Protein AF-A0A7W0JZN6-F1 (afdb_monomer)

Sequence (57 aa):
MHSIGNNLSDARVGVVGRGRLGTALSGALREAGVAVEGPAGRGEAPTGCDALVLCVP

Structure (mmCIF, N/CA/C/O backbone):
data_AF-A0A7W0JZN6-F1
#
_entry.id   AF-A0A7W0JZN6-F1
#
loop_
_atom_site.group_PDB
_atom_site.id
_atom_site.type_symbol
_atom_site.label_atom_id
_atom_site.label_alt_id
_atom_site.label_comp_id
_atom_site.label_asym_id
_atom_site.label_entity_id
_atom_site.label_seq_id
_atom_site.pdbx_PDB_ins_code
_atom_site.Cartn_x
_atom_site.Cartn_y
_atom_site.Cartn_z
_atom_site.occupancy
_atom_site.B_iso_or_equiv
_atom_site.auth_seq_id
_atom_site.auth_comp_id
_atom_site.auth_asym_id
_atom_site.auth_atom_id
_atom_site.pdbx_PDB_model_num
ATOM 1 N N . MET A 1 1 ? -6.889 -14.937 16.393 1.00 46.78 1 MET A N 1
ATOM 2 C CA . MET A 1 1 ? -7.711 -14.935 15.167 1.00 46.78 1 MET A CA 1
ATOM 3 C C . MET A 1 1 ? -8.638 -13.737 15.302 1.00 46.78 1 MET A C 1
ATOM 5 O O . MET A 1 1 ? -9.624 -13.836 16.020 1.00 46.78 1 MET A O 1
ATOM 9 N N . HIS A 1 2 ? -8.232 -12.565 14.798 1.00 53.03 2 HIS A N 1
ATOM 10 C CA . HIS A 1 2 ? -9.092 -11.381 14.857 1.00 53.03 2 HIS A CA 1
ATOM 11 C C . HIS A 1 2 ? -10.308 -11.664 13.976 1.00 53.03 2 HIS A C 1
ATOM 13 O O . HIS A 1 2 ? -10.164 -11.984 12.798 1.00 53.03 2 HIS A O 1
ATOM 19 N N . SER A 1 3 ? -11.497 -11.649 14.578 1.00 57.66 3 SER A N 1
ATOM 20 C CA . SER A 1 3 ? -12.747 -11.760 13.838 1.00 57.66 3 SER A CA 1
ATOM 21 C C . SER A 1 3 ? -12.841 -10.516 12.965 1.00 57.66 3 SER A C 1
ATOM 23 O O . SER A 1 3 ? -12.969 -9.415 13.498 1.00 57.66 3 SER A O 1
ATOM 25 N N . ILE A 1 4 ? -12.720 -10.667 11.646 1.00 59.38 4 ILE A N 1
ATOM 26 C CA . ILE A 1 4 ? -12.893 -9.566 10.690 1.00 59.38 4 ILE A CA 1
ATOM 27 C C . ILE A 1 4 ? -14.401 -9.295 10.602 1.00 59.38 4 ILE A C 1
ATOM 29 O O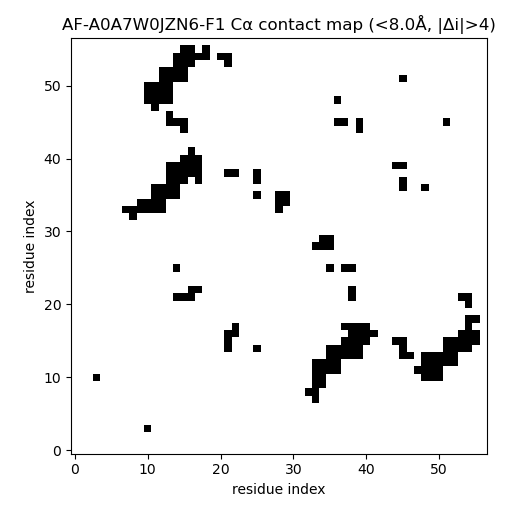 . ILE A 1 4 ? -15.081 -9.659 9.646 1.00 59.38 4 ILE A O 1
ATOM 33 N N . GLY A 1 5 ? -14.967 -8.787 11.695 1.00 51.03 5 GLY A N 1
ATOM 34 C CA . GLY A 1 5 ? -16.387 -8.516 11.836 1.00 51.03 5 GLY A CA 1
ATOM 35 C C . GLY A 1 5 ? -16.733 -7.262 11.053 1.00 51.03 5 GLY A C 1
ATOM 36 O O . GLY A 1 5 ? -16.549 -6.166 11.560 1.00 51.03 5 GLY A O 1
ATOM 37 N N . ASN A 1 6 ? -17.218 -7.424 9.821 1.00 62.72 6 ASN A N 1
ATOM 38 C CA . ASN A 1 6 ? -17.845 -6.404 8.965 1.00 62.72 6 ASN A CA 1
ATOM 39 C C . ASN A 1 6 ? -17.089 -5.076 8.706 1.00 62.72 6 ASN A C 1
ATOM 41 O O . ASN A 1 6 ? -17.599 -4.262 7.936 1.00 62.72 6 ASN A O 1
ATOM 45 N N . ASN A 1 7 ? -15.908 -4.831 9.282 1.00 65.31 7 ASN A N 1
ATOM 46 C CA . ASN A 1 7 ? -15.155 -3.588 9.124 1.00 65.31 7 ASN A CA 1
ATOM 47 C C . ASN A 1 7 ? -13.635 -3.849 9.108 1.00 65.31 7 ASN A C 1
ATOM 49 O O . ASN A 1 7 ? -13.122 -4.654 9.882 1.00 65.31 7 ASN A O 1
ATOM 53 N N . LEU A 1 8 ? -12.924 -3.162 8.209 1.00 68.62 8 LEU A N 1
ATOM 54 C CA . LEU A 1 8 ? -11.462 -3.195 8.055 1.00 68.62 8 LEU A CA 1
ATOM 55 C C . LEU A 1 8 ? -10.742 -2.231 9.011 1.00 68.62 8 LEU A C 1
ATOM 57 O O . LEU A 1 8 ? -9.521 -2.138 8.955 1.00 68.62 8 LEU A O 1
ATOM 61 N N . SER A 1 9 ? -11.474 -1.504 9.858 1.00 70.44 9 SER A N 1
ATOM 62 C CA . SER A 1 9 ? -10.928 -0.459 10.732 1.00 70.44 9 SER A CA 1
ATOM 63 C C . SER A 1 9 ? -9.780 -0.928 11.634 1.00 70.44 9 SER A C 1
ATOM 65 O O . SER A 1 9 ? -8.876 -0.142 11.883 1.00 70.44 9 SER A O 1
ATOM 67 N N . ASP A 1 10 ? -9.775 -2.196 12.058 1.00 80.25 10 ASP A N 1
ATOM 68 C CA . ASP A 1 10 ? -8.685 -2.796 12.850 1.00 80.25 10 ASP A CA 1
ATOM 69 C C . ASP A 1 10 ? -7.788 -3.749 12.038 1.00 80.25 10 ASP A C 1
ATOM 71 O O . ASP A 1 10 ? -6.867 -4.361 12.580 1.00 80.25 10 ASP A O 1
ATOM 75 N N . ALA A 1 11 ? -8.052 -3.915 10.740 1.00 85.00 11 ALA A N 1
ATOM 76 C CA . ALA A 1 11 ? -7.326 -4.859 9.903 1.00 85.00 11 ALA A CA 1
ATOM 77 C C . ALA A 1 11 ? -5.975 -4.289 9.455 1.00 85.00 11 ALA A C 1
ATOM 79 O O . ALA A 1 11 ? -5.854 -3.126 9.053 1.00 85.00 11 ALA A O 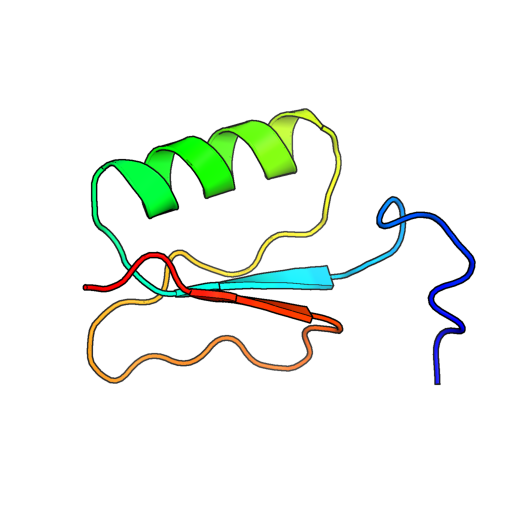1
ATOM 80 N N . ARG A 1 12 ? -4.959 -5.152 9.438 1.00 93.31 12 ARG A N 1
ATOM 81 C CA . ARG A 1 12 ? -3.651 -4.857 8.856 1.00 93.31 12 ARG A CA 1
ATOM 82 C C . ARG A 1 12 ? -3.624 -5.342 7.409 1.00 93.31 12 ARG A C 1
ATOM 84 O O . ARG A 1 12 ? -3.720 -6.538 7.141 1.00 93.31 12 ARG A O 1
ATOM 91 N N . VAL A 1 13 ? -3.515 -4.413 6.466 1.00 95.44 13 VAL A N 1
ATOM 92 C CA . VAL A 1 13 ? -3.625 -4.677 5.027 1.00 95.44 13 VAL A CA 1
ATOM 93 C C . VAL A 1 13 ? -2.253 -4.616 4.366 1.00 95.44 13 VAL A C 1
ATOM 95 O O . VAL A 1 13 ? -1.560 -3.603 4.428 1.00 95.44 13 VAL A O 1
ATOM 98 N N . GLY A 1 14 ? -1.869 -5.683 3.677 1.00 97.12 14 GLY A N 1
ATOM 99 C CA . GLY A 1 14 ? -0.700 -5.679 2.807 1.00 97.12 14 GLY A CA 1
ATOM 100 C C . GLY A 1 14 ? -1.079 -5.270 1.387 1.00 97.12 14 GLY A C 1
ATOM 101 O O . GLY A 1 14 ? -2.026 -5.805 0.818 1.00 97.12 14 GLY A O 1
ATOM 102 N N . VAL A 1 15 ? -0.336 -4.355 0.773 1.00 97.56 15 VAL A N 1
ATOM 103 C CA . VAL A 1 15 ? -0.520 -3.976 -0.636 1.00 97.56 15 VAL A CA 1
ATOM 104 C C . VAL A 1 15 ? 0.653 -4.505 -1.452 1.00 97.56 15 VAL A C 1
ATOM 106 O O . VAL A 1 15 ? 1.811 -4.295 -1.096 1.00 97.56 15 VAL A O 1
ATOM 109 N N . VAL A 1 16 ? 0.367 -5.175 -2.569 1.00 97.38 16 VAL A N 1
ATOM 110 C CA . VAL A 1 16 ? 1.377 -5.697 -3.504 1.00 97.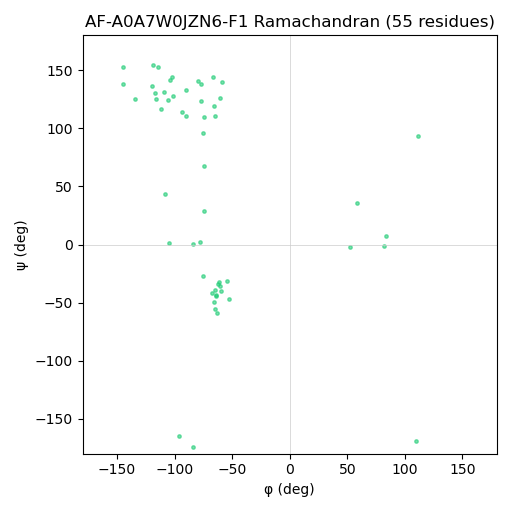38 16 VAL A CA 1
ATOM 111 C C . VAL A 1 16 ? 1.215 -5.006 -4.850 1.00 97.38 16 VAL A C 1
ATOM 113 O O . VAL A 1 16 ? 0.118 -4.961 -5.388 1.00 97.38 16 VAL A O 1
ATOM 116 N N . GLY A 1 17 ? 2.303 -4.489 -5.415 1.00 97.00 17 GLY A N 1
ATOM 117 C CA . GLY A 1 17 ? 2.318 -3.776 -6.692 1.00 97.00 17 GLY A CA 1
ATOM 118 C C . GLY A 1 17 ? 2.630 -2.290 -6.528 1.00 97.00 17 GLY A C 1
ATOM 119 O O . GLY A 1 17 ? 1.737 -1.466 -6.367 1.00 97.00 17 GLY A O 1
ATOM 120 N N . ARG A 1 18 ? 3.911 -1.919 -6.653 1.00 95.38 18 ARG A N 1
ATOM 121 C CA . ARG A 1 18 ? 4.418 -0.528 -6.567 1.00 95.38 18 ARG A CA 1
ATOM 122 C C . ARG A 1 18 ? 4.130 0.356 -7.797 1.00 95.38 18 ARG A C 1
ATOM 124 O O . ARG A 1 18 ? 4.913 1.236 -8.144 1.00 95.38 18 ARG A O 1
ATOM 131 N N . GLY A 1 19 ? 3.038 0.072 -8.503 1.00 95.94 19 GLY A N 1
ATOM 132 C CA . GLY A 1 19 ? 2.561 0.872 -9.629 1.00 95.94 19 GLY A CA 1
ATOM 133 C C . GLY A 1 19 ? 1.707 2.058 -9.176 1.00 95.94 19 GLY A C 1
ATOM 134 O O . GLY A 1 19 ? 1.519 2.296 -7.986 1.00 95.94 19 GLY A O 1
ATOM 135 N N . ARG A 1 20 ? 1.125 2.780 -10.142 1.00 97.44 20 ARG A N 1
ATOM 136 C CA . ARG A 1 20 ? 0.255 3.943 -9.876 1.00 97.44 20 ARG A CA 1
ATOM 137 C C . ARG A 1 20 ? -0.882 3.621 -8.900 1.00 97.44 20 ARG A C 1
ATOM 139 O O . ARG A 1 20 ? -1.082 4.363 -7.947 1.00 97.44 20 ARG A O 1
ATOM 146 N N . LEU A 1 21 ? -1.579 2.501 -9.123 1.00 97.31 21 LEU A N 1
ATOM 147 C CA . LEU A 1 21 ? -2.685 2.057 -8.274 1.00 97.31 21 LEU A CA 1
ATOM 148 C C . LEU A 1 21 ? -2.189 1.760 -6.857 1.00 97.31 21 LEU A C 1
ATOM 150 O O . LEU A 1 21 ? -2.652 2.392 -5.916 1.00 97.31 21 LEU A O 1
ATOM 154 N N . GLY A 1 22 ? -1.236 0.837 -6.693 1.00 97.19 22 GLY A N 1
ATOM 155 C CA . GLY A 1 22 ? -0.834 0.400 -5.356 1.00 97.19 22 GLY A CA 1
ATOM 156 C C . GLY A 1 22 ? -0.238 1.526 -4.516 1.00 97.19 22 GLY A C 1
ATOM 157 O O . GLY A 1 22 ? -0.507 1.581 -3.318 1.00 97.19 22 GLY A O 1
ATOM 158 N N . THR A 1 23 ? 0.480 2.475 -5.126 1.00 97.88 23 THR A N 1
A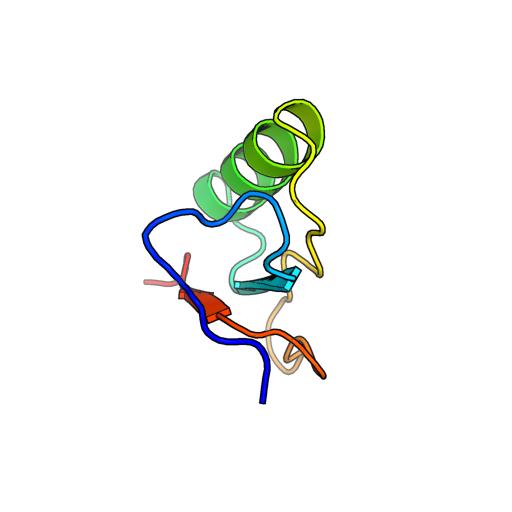TOM 159 C CA . THR A 1 23 ? 0.962 3.677 -4.427 1.00 97.88 23 THR A CA 1
ATOM 160 C C . THR A 1 23 ? -0.192 4.572 -3.974 1.00 97.88 23 THR A C 1
ATOM 162 O O . THR A 1 23 ? -0.247 4.930 -2.798 1.00 97.88 23 THR A O 1
ATOM 165 N N . ALA A 1 24 ? -1.136 4.895 -4.867 1.00 98.25 24 ALA A N 1
ATOM 166 C CA . ALA A 1 24 ? -2.280 5.745 -4.532 1.00 98.25 24 ALA A CA 1
ATOM 167 C C . ALA A 1 24 ? -3.196 5.098 -3.480 1.00 98.25 24 ALA A C 1
ATOM 169 O O . ALA A 1 24 ? -3.574 5.742 -2.504 1.00 98.25 24 ALA A O 1
ATOM 170 N N . LEU A 1 25 ? -3.494 3.807 -3.635 1.00 97.44 25 LEU A N 1
ATOM 171 C CA . LEU A 1 25 ? -4.326 3.054 -2.702 1.00 97.44 25 LEU A CA 1
ATOM 172 C C . LEU A 1 25 ? -3.676 2.946 -1.322 1.00 97.44 25 LEU A C 1
ATOM 174 O O . LEU A 1 25 ? -4.344 3.156 -0.314 1.00 97.44 25 LEU A O 1
ATOM 178 N N . SER A 1 26 ? -2.371 2.665 -1.268 1.00 97.38 26 SER A N 1
ATOM 179 C CA . SER A 1 26 ? -1.637 2.624 0.000 1.00 97.38 26 SER A CA 1
ATOM 180 C C . SER A 1 26 ? -1.666 3.974 0.721 1.00 97.38 26 SER A C 1
ATOM 182 O O . SER A 1 26 ? -1.711 3.999 1.947 1.00 97.38 26 SER A O 1
ATOM 184 N N . GLY A 1 27 ? -1.634 5.090 -0.018 1.00 97.56 27 GLY A N 1
ATOM 185 C CA . GLY A 1 27 ? -1.809 6.432 0.542 1.00 97.56 27 GLY A CA 1
ATOM 186 C C . GLY A 1 27 ? -3.206 6.626 1.130 1.00 97.56 27 GLY A C 1
ATOM 187 O O . GLY A 1 27 ? -3.335 6.882 2.323 1.00 97.56 27 GLY A O 1
ATOM 188 N N . ALA A 1 28 ? -4.244 6.395 0.323 1.00 96.75 28 ALA A N 1
ATOM 189 C CA . ALA A 1 28 ? -5.636 6.588 0.732 1.00 96.75 28 ALA A CA 1
ATOM 190 C C . ALA A 1 28 ? -6.041 5.717 1.937 1.00 96.75 28 ALA A C 1
ATOM 192 O O . ALA A 1 28 ? -6.730 6.183 2.840 1.00 96.75 28 ALA A O 1
ATOM 193 N N . LEU A 1 29 ? -5.591 4.459 1.992 1.00 94.00 29 LEU A N 1
ATOM 194 C CA . LEU A 1 29 ? -5.866 3.569 3.125 1.00 94.00 29 LEU A CA 1
ATOM 195 C C . LEU A 1 29 ? -5.207 4.062 4.421 1.00 94.00 29 LEU A C 1
ATOM 197 O O . LEU A 1 29 ? -5.827 4.004 5.481 1.00 94.00 29 LEU A O 1
ATOM 201 N N . ARG A 1 30 ? -3.979 4.589 4.343 1.00 95.06 30 ARG A N 1
ATOM 202 C CA . ARG A 1 30 ? -3.301 5.183 5.507 1.00 95.06 30 ARG A CA 1
ATOM 203 C C . ARG A 1 30 ? -3.991 6.456 5.976 1.00 95.06 30 ARG A C 1
ATOM 205 O O . ARG A 1 30 ? -4.157 6.637 7.176 1.00 95.06 30 ARG A O 1
ATOM 212 N N . GLU A 1 31 ? -4.416 7.310 5.048 1.00 96.19 31 GLU A N 1
ATOM 213 C CA . GLU A 1 31 ? -5.205 8.510 5.361 1.00 96.19 31 GLU A CA 1
ATOM 214 C C . GLU A 1 31 ? -6.542 8.155 6.029 1.00 96.19 31 GLU A C 1
ATOM 216 O O . GLU A 1 31 ? -6.999 8.877 6.912 1.00 96.19 31 GLU A O 1
ATOM 221 N N . ALA A 1 32 ? -7.129 7.007 5.679 1.00 92.00 32 ALA A N 1
ATOM 222 C CA . ALA A 1 32 ? -8.321 6.460 6.324 1.00 92.00 32 ALA A CA 1
ATOM 223 C C . ALA A 1 32 ? -8.051 5.767 7.680 1.00 92.00 32 ALA A C 1
ATOM 225 O O . ALA A 1 32 ? -8.982 5.239 8.285 1.00 92.00 32 ALA A O 1
ATOM 226 N N . GLY A 1 33 ? -6.803 5.751 8.164 1.00 91.62 33 GLY A N 1
ATOM 227 C CA . GLY A 1 33 ? -6.421 5.155 9.449 1.00 91.62 33 GLY A CA 1
ATOM 228 C C . GLY A 1 33 ? -6.179 3.642 9.421 1.00 91.62 33 GLY A C 1
ATOM 229 O O . GLY A 1 33 ? -5.967 3.047 10.474 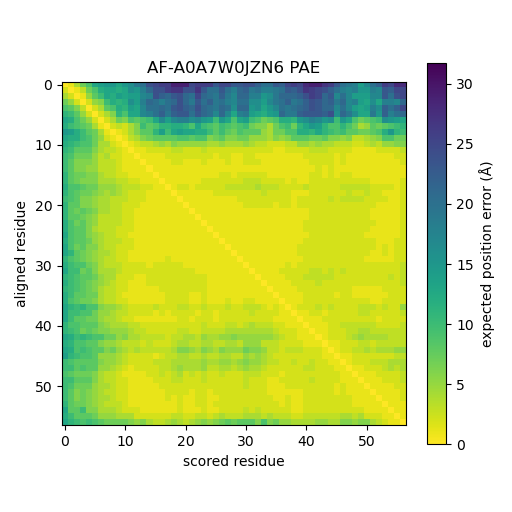1.00 91.62 33 GLY A O 1
ATOM 230 N N . VAL A 1 34 ? -6.173 3.009 8.244 1.00 93.00 34 VAL A N 1
ATOM 231 C CA . VAL A 1 34 ? -5.901 1.571 8.108 1.00 93.00 34 VAL A CA 1
ATOM 232 C C . VAL A 1 34 ? -4.400 1.306 8.248 1.00 93.00 34 VAL A C 1
ATOM 234 O O . VAL A 1 34 ? -3.563 2.016 7.680 1.00 93.00 34 VAL A O 1
ATOM 237 N N . ALA A 1 35 ? -4.035 0.243 8.965 1.00 94.19 35 ALA A N 1
ATOM 238 C CA . ALA A 1 35 ? -2.646 -0.185 9.078 1.00 94.19 35 ALA A CA 1
ATOM 239 C C . ALA A 1 35 ? -2.186 -0.852 7.769 1.00 94.19 35 ALA A C 1
ATOM 241 O O . ALA A 1 35 ? -2.618 -1.957 7.453 1.00 94.19 35 ALA A O 1
ATOM 242 N N . VAL A 1 36 ? -1.299 -0.197 7.007 1.00 95.88 36 VAL A N 1
ATOM 243 C CA . VAL A 1 36 ? -0.878 -0.670 5.672 1.00 95.88 36 VAL A CA 1
ATOM 244 C C . VAL A 1 36 ? 0.607 -1.021 5.592 1.00 95.88 36 VAL A C 1
ATOM 246 O O . VAL A 1 36 ? 1.469 -0.158 5.799 1.00 95.88 36 VAL A O 1
ATOM 249 N N . GLU A 1 37 ? 0.906 -2.245 5.155 1.00 96.94 37 GLU A N 1
ATOM 250 C CA . GLU A 1 37 ? 2.246 -2.711 4.777 1.00 96.94 37 GLU A CA 1
ATOM 251 C C . GLU A 1 37 ? 2.399 -2.729 3.243 1.00 96.94 37 GLU A C 1
ATOM 253 O O . GLU A 1 37 ? 1.569 -3.291 2.536 1.00 96.94 37 GLU A O 1
ATOM 258 N N . GLY A 1 38 ? 3.450 -2.106 2.700 1.00 93.19 38 GLY A N 1
ATOM 259 C CA . GLY A 1 38 ? 3.664 -1.980 1.246 1.00 93.19 38 GLY A CA 1
ATOM 260 C C . GLY A 1 38 ? 3.481 -0.553 0.686 1.00 93.19 38 GLY A C 1
ATOM 261 O O . GLY A 1 38 ? 3.415 0.405 1.461 1.00 93.19 38 GLY A O 1
ATOM 262 N N . PRO A 1 39 ? 3.436 -0.365 -0.650 1.00 96.62 39 PRO A N 1
ATOM 263 C CA . PRO A 1 39 ? 3.257 -1.402 -1.661 1.00 96.62 39 PRO A CA 1
ATOM 264 C C . PRO A 1 39 ? 4.533 -2.212 -1.921 1.00 96.62 39 PRO A C 1
ATOM 266 O O . PRO A 1 39 ? 5.567 -1.669 -2.311 1.00 96.62 39 PRO A O 1
ATOM 269 N N . ALA A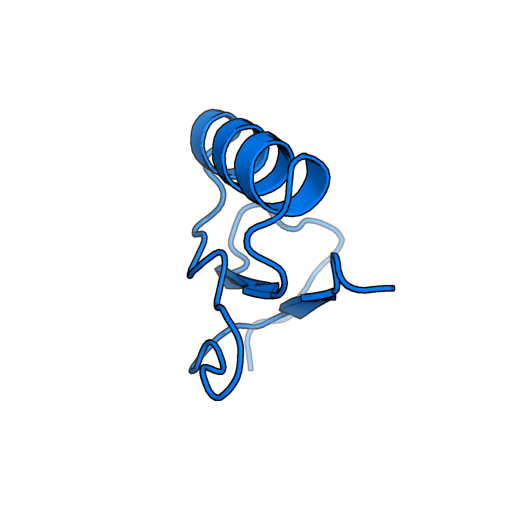 1 40 ? 4.439 -3.527 -1.753 1.00 96.88 40 ALA A N 1
ATOM 270 C CA . ALA A 1 40 ? 5.519 -4.456 -2.051 1.00 96.88 40 ALA A CA 1
ATOM 271 C C . ALA A 1 40 ? 5.812 -4.510 -3.560 1.00 96.88 40 ALA A C 1
ATOM 273 O O . ALA A 1 40 ? 4.920 -4.380 -4.408 1.00 96.88 40 ALA A O 1
ATOM 274 N N . GLY A 1 41 ? 7.084 -4.670 -3.906 1.00 94.62 41 GLY A N 1
ATOM 275 C CA . GLY A 1 41 ? 7.538 -4.875 -5.278 1.00 94.62 41 GLY A CA 1
ATOM 276 C C . GLY A 1 41 ? 7.748 -6.331 -5.649 1.00 94.62 41 GLY A C 1
ATOM 277 O O . GLY A 1 41 ? 7.321 -7.259 -4.973 1.00 94.62 41 GLY A O 1
ATOM 278 N N . ARG A 1 42 ? 8.446 -6.530 -6.767 1.00 93.00 42 ARG A N 1
ATOM 279 C CA . ARG A 1 42 ? 8.826 -7.863 -7.229 1.00 93.00 42 ARG A CA 1
ATOM 280 C C . ARG A 1 42 ? 9.710 -8.549 -6.182 1.00 93.00 42 ARG A C 1
ATOM 282 O O . ARG A 1 42 ? 10.748 -8.008 -5.825 1.00 93.00 42 ARG A O 1
ATOM 289 N N . GLY A 1 43 ? 9.315 -9.752 -5.768 1.00 90.94 43 GLY A N 1
ATOM 290 C CA . GLY A 1 43 ? 10.053 -10.562 -4.792 1.00 90.94 43 GLY A CA 1
ATOM 291 C C . GLY A 1 43 ? 9.805 -10.182 -3.331 1.00 90.94 43 GLY A 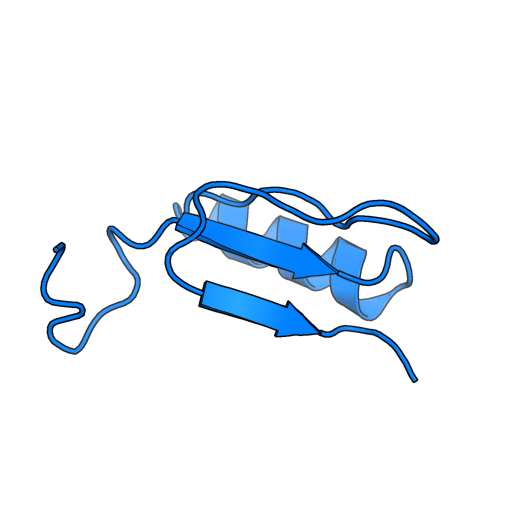C 1
ATOM 292 O O . GLY A 1 43 ? 10.342 -10.834 -2.444 1.00 90.94 43 GLY A O 1
ATOM 293 N N . GLU A 1 44 ? 8.980 -9.168 -3.073 1.00 94.19 44 GLU A N 1
ATOM 294 C CA . GLU A 1 44 ? 8.586 -8.753 -1.729 1.00 94.19 44 GLU A CA 1
ATOM 295 C C . GLU A 1 44 ? 7.156 -9.233 -1.446 1.00 94.19 44 GLU A C 1
ATOM 297 O O . GLU A 1 44 ? 6.288 -9.174 -2.319 1.00 94.19 44 GLU A O 1
ATOM 302 N N . ALA A 1 45 ? 6.899 -9.679 -0.218 1.00 89.12 45 ALA A N 1
ATOM 303 C CA . ALA A 1 45 ? 5.569 -10.063 0.239 1.00 89.12 45 ALA A CA 1
ATOM 304 C C . ALA A 1 45 ? 5.318 -9.455 1.626 1.00 89.12 45 ALA A C 1
ATOM 306 O O . ALA A 1 45 ? 6.130 -9.687 2.525 1.00 89.12 45 ALA A O 1
ATOM 307 N N . PRO A 1 46 ? 4.226 -8.693 1.818 1.00 93.44 46 PRO A N 1
ATOM 308 C CA . PRO A 1 46 ? 3.822 -8.242 3.142 1.00 93.44 46 PRO A CA 1
ATOM 309 C C . PRO A 1 46 ? 3.568 -9.436 4.065 1.00 93.44 46 PRO A C 1
ATOM 311 O O . PRO A 1 46 ? 2.987 -10.440 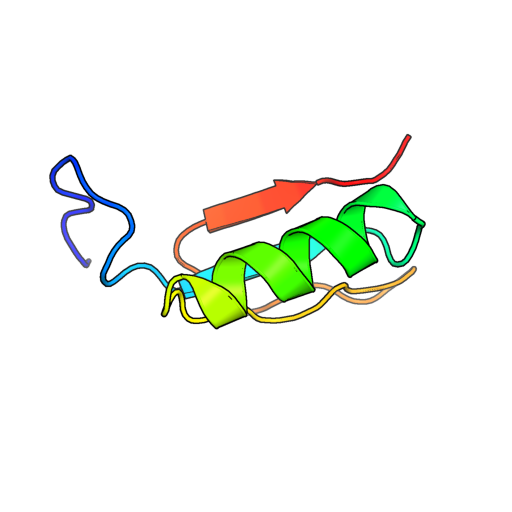3.641 1.00 93.44 46 PRO A O 1
ATOM 314 N N . THR A 1 47 ? 3.981 -9.330 5.324 1.00 92.50 47 THR A N 1
ATOM 315 C CA . THR A 1 47 ? 3.826 -10.406 6.318 1.00 92.50 47 THR A CA 1
ATOM 316 C C . THR A 1 47 ? 2.955 -9.958 7.488 1.00 92.50 47 THR A C 1
ATOM 318 O O . THR A 1 47 ? 2.825 -8.768 7.761 1.00 92.50 47 THR A O 1
ATOM 321 N N . GLY A 1 48 ? 2.299 -10.905 8.168 1.00 91.38 48 GLY A N 1
ATOM 322 C CA . GLY A 1 48 ? 1.456 -10.589 9.331 1.00 91.38 48 GLY A CA 1
ATOM 323 C C . GLY A 1 48 ? 0.324 -9.599 9.022 1.00 91.38 48 GLY A C 1
ATOM 324 O O . GLY A 1 48 ? 0.033 -8.724 9.835 1.00 91.38 48 GLY A O 1
ATOM 325 N N . CYS A 1 49 ? -0.246 -9.685 7.820 1.00 93.69 49 CYS A N 1
ATOM 326 C CA . CYS A 1 49 ? -1.413 -8.917 7.396 1.00 93.69 49 CYS A CA 1
ATOM 327 C C . CYS A 1 49 ? -2.655 -9.816 7.442 1.00 93.69 49 CYS A C 1
ATOM 329 O O . CYS A 1 49 ? -2.571 -10.996 7.102 1.00 93.69 49 CYS A O 1
ATOM 331 N N . ASP A 1 50 ? -3.799 -9.253 7.819 1.00 93.00 50 ASP A N 1
ATOM 332 C CA . ASP A 1 50 ? -5.093 -9.945 7.822 1.00 93.00 50 ASP A CA 1
ATOM 333 C C . ASP A 1 50 ? -5.658 -10.089 6.401 1.00 93.00 50 ASP A C 1
ATOM 335 O O . ASP A 1 50 ? -6.398 -11.027 6.107 1.00 93.00 50 ASP A O 1
ATOM 339 N N . ALA A 1 51 ? -5.288 -9.167 5.506 1.00 92.19 51 ALA A N 1
ATOM 340 C CA . ALA A 1 51 ? -5.687 -9.173 4.104 1.00 92.19 51 ALA A CA 1
ATOM 341 C C . ALA A 1 51 ? -4.571 -8.649 3.191 1.00 92.19 51 ALA A C 1
ATOM 343 O O . ALA A 1 51 ? -3.752 -7.822 3.597 1.00 92.19 51 ALA A O 1
ATOM 344 N N . LEU A 1 52 ? -4.574 -9.101 1.933 1.00 94.19 52 LEU A N 1
ATOM 345 C CA . LEU A 1 52 ? -3.692 -8.605 0.877 1.00 94.19 52 LEU A CA 1
ATOM 346 C C . LEU A 1 52 ? -4.506 -8.015 -0.277 1.00 94.19 52 LEU A C 1
ATOM 348 O O . LEU A 1 52 ? -5.470 -8.628 -0.733 1.00 94.19 52 LEU A O 1
ATOM 352 N N . VAL A 1 53 ? -4.075 -6.862 -0.791 1.00 95.00 53 VAL A N 1
ATOM 353 C CA . VAL A 1 53 ? -4.618 -6.250 -2.008 1.00 95.00 53 VAL A CA 1
ATOM 354 C C . VAL A 1 53 ? -3.571 -6.295 -3.112 1.00 95.00 53 VAL A C 1
ATOM 356 O O . VAL A 1 53 ? -2.502 -5.685 -3.018 1.00 95.00 53 VAL A O 1
ATOM 359 N N . LEU A 1 54 ? -3.894 -7.021 -4.179 1.00 96.25 54 LEU A N 1
ATOM 360 C CA . LEU A 1 54 ? -3.025 -7.198 -5.334 1.00 96.25 54 LEU A CA 1
ATOM 361 C C . LEU A 1 54 ? -3.306 -6.102 -6.368 1.00 96.25 54 LEU A C 1
ATOM 363 O O . LEU A 1 54 ? -4.353 -6.070 -7.003 1.00 96.25 54 LEU A O 1
ATOM 367 N N . CYS A 1 55 ? -2.344 -5.203 -6.525 1.00 96.12 55 CYS A N 1
ATOM 368 C CA . CYS A 1 55 ? -2.316 -4.108 -7.494 1.00 96.12 55 CYS A CA 1
ATOM 369 C C . CYS A 1 55 ? -1.282 -4.400 -8.594 1.00 96.12 55 CYS A C 1
ATOM 371 O O . CYS A 1 55 ? -0.473 -3.540 -8.961 1.00 96.12 55 CYS A O 1
ATOM 373 N N . VAL A 1 56 ? -1.273 -5.642 -9.072 1.00 92.75 56 VAL A N 1
ATOM 374 C CA . VAL A 1 56 ? -0.403 -6.151 -10.139 1.00 92.75 56 VAL A CA 1
ATOM 375 C C . VAL A 1 56 ? -1.262 -6.536 -11.352 1.00 92.75 56 VAL A C 1
ATOM 377 O O . VAL A 1 56 ? -2.441 -6.828 -11.156 1.00 92.75 56 VAL A O 1
ATOM 380 N N . PRO A 1 57 ? -0.722 -6.488 -12.583 1.00 86.75 57 PRO A N 1
ATOM 381 C CA . PRO A 1 57 ? -1.400 -7.031 -13.760 1.00 86.75 57 PRO A CA 1
ATOM 382 C C . PRO A 1 57 ? -1.635 -8.540 -13.667 1.00 86.75 57 PRO A C 1
ATOM 384 O O . PRO A 1 57 ? -0.810 -9.220 -13.010 1.00 86.75 57 PRO A O 1
#

Radius of gyration: 11.07 Å; Cα contacts (8 Å, |Δi|>4): 100; chains: 1; bounding box: 28×23×29 Å

Mean predicted aligned error: 4.75 Å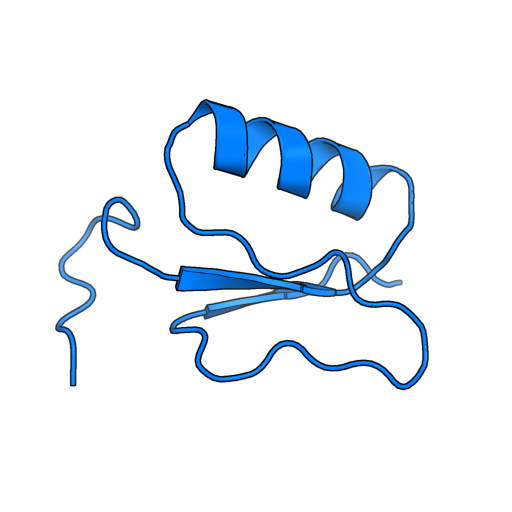

Foldseek 3Di:
DPDPPPDQQAFAEEEEDPDPVSVVVQVVCVVVVGRYDDNHYPPDDDPPGPYYDYPDD

pLDDT: mean 88.79, std 13.45, range [46.78, 98.25]

Secondary structure (DSSP, 8-state):
-----S--TT-EEEEE--SHHHHHHHHHHHHTT-EEEEEE-TT----S-SEEEE---

Solvent-accessible surface area (backbone atoms only — not comparable to full-atom values): 3411 Å² total; per-residue (Å²): 131,83,77,79,68,96,55,62,74,87,40,32,35,16,32,34,20,66,44,76,63,19,49,52,50,50,50,53,41,45,76,71,62,28,49,67,41,66,40,20,50,92,96,50,76,67,72,96,45,82,44,76,47,80,44,61,134

Nearest PDB structures (foldseek):
  3gpi-assembly1_A  TM=6.177E-01  e=3.120E-01  Methylobacillus flagellatus KT
  5unn-assembly1_A  TM=6.678E-01  e=1.496E+00  Sinorhizobium meliloti 1021
  5unn-assembly1_B  TM=6.790E-01  e=2.762E+00  Sinorhizobium meliloti 1021
  5tx7-assembly1_B  TM=6.330E-01  e=2.251E+00  Nitratidesulfovibrio vulgaris
  6gri-assembly1_2-2  TM=5.163E-01  e=8.797E+00  Escherichia coli